Protein AF-A0A7Y0Q148-F1 (afdb_monomer)

Nearest PDB structures (foldseek):
  7d3u-assembly1_G  TM=5.410E-01  e=9.705E-01  Dietzia sp. DQ12-45-1b
  8tnm-assembly1_A  TM=3.441E-01  e=1.137E+00  synthetic construct
  1cnt-assembly1_4  TM=2.506E-01  e=2.935E+00  Homo sapiens

Secondary structure (DSSP, 8-state):
------S--HHHHHHHHHHHHHHHHHHHHHHHHH-TTS-HHHHHHHHHHHHHHHHHHHHHHHT-S---HHHHHHHHHHHHHHHHHHHHHHHHHHHTTPPP--HHHHHHHHHHHHHHHHHH--

Mean predicted aligned error: 6.57 Å

Structure (mmCIF, N/CA/C/O backbone):
data_AF-A0A7Y0Q148-F1
#
_entry.id   AF-A0A7Y0Q148-F1
#
loop_
_atom_site.group_PDB
_atom_site.id
_atom_site.type_symbol
_atom_site.label_atom_id
_atom_site.label_alt_id
_atom_site.label_comp_id
_atom_site.label_asym_id
_atom_site.label_entity_id
_atom_site.label_seq_id
_atom_site.pdbx_PDB_ins_code
_atom_site.Cartn_x
_atom_site.Cartn_y
_atom_site.Cartn_z
_atom_site.occupancy
_atom_site.B_iso_or_equiv
_atom_site.auth_seq_id
_atom_site.auth_comp_id
_atom_site.auth_asym_id
_atom_site.auth_atom_id
_atom_site.pdbx_PDB_model_num
ATOM 1 N N . MET A 1 1 ? -13.480 3.196 40.782 1.00 46.00 1 MET A N 1
ATOM 2 C CA . MET A 1 1 ? -13.298 3.532 39.352 1.00 46.00 1 MET A CA 1
ATOM 3 C C . MET A 1 1 ? -12.993 2.243 38.596 1.00 46.00 1 MET A C 1
ATOM 5 O O . MET A 1 1 ? -11.938 1.668 38.814 1.00 46.00 1 MET A O 1
ATOM 9 N N . ARG A 1 2 ? -13.940 1.707 37.811 1.00 42.09 2 ARG A N 1
ATOM 10 C CA . ARG A 1 2 ? -13.716 0.475 37.030 1.00 42.09 2 ARG A CA 1
ATOM 11 C C . ARG A 1 2 ? -12.867 0.826 35.810 1.00 42.09 2 ARG A C 1
ATOM 13 O O . ARG A 1 2 ? -13.319 1.599 34.968 1.00 42.09 2 ARG A O 1
ATOM 20 N N . ALA A 1 3 ? -11.657 0.276 35.737 1.00 46.62 3 ALA A N 1
ATOM 21 C CA . ALA A 1 3 ? -10.829 0.320 34.542 1.00 46.62 3 ALA A CA 1
ATOM 22 C C . ALA A 1 3 ? -11.634 -0.290 33.385 1.00 46.62 3 ALA A C 1
ATOM 24 O O . ALA A 1 3 ? -11.909 -1.490 33.373 1.00 46.62 3 ALA A O 1
ATOM 25 N N . ARG A 1 4 ? -12.101 0.549 32.452 1.00 50.84 4 ARG A N 1
ATOM 26 C CA . ARG A 1 4 ? -12.708 0.064 31.211 1.00 50.84 4 ARG A CA 1
ATOM 27 C C . ARG A 1 4 ? -11.613 -0.698 30.480 1.00 50.84 4 ARG A C 1
ATOM 29 O O . ARG A 1 4 ? -10.588 -0.106 30.156 1.00 50.84 4 ARG A O 1
ATOM 36 N N . SER A 1 5 ? -11.820 -1.991 30.252 1.00 49.62 5 SER A N 1
ATOM 37 C CA . SER A 1 5 ? -10.935 -2.799 29.420 1.00 49.62 5 SER A CA 1
ATOM 38 C C . SER A 1 5 ? -10.745 -2.074 28.088 1.00 49.62 5 SER A C 1
ATOM 40 O O . SER A 1 5 ? -11.696 -1.896 27.328 1.00 49.62 5 SER A O 1
ATOM 42 N N . THR A 1 6 ? -9.522 -1.639 27.814 1.00 61.84 6 THR A N 1
ATOM 43 C CA . THR A 1 6 ? -9.106 -0.899 26.613 1.00 61.84 6 THR A CA 1
ATOM 44 C C . THR A 1 6 ? -9.118 -1.762 25.346 1.00 61.84 6 THR A C 1
ATOM 46 O O . THR A 1 6 ? -8.647 -1.342 24.293 1.00 61.84 6 THR A O 1
ATOM 49 N N . HIS A 1 7 ? -9.686 -2.965 25.413 1.00 60.91 7 HIS A N 1
ATOM 50 C CA . HIS A 1 7 ? -9.757 -3.900 24.304 1.00 60.91 7 HIS A CA 1
ATOM 51 C C . HIS A 1 7 ? -11.049 -3.717 23.511 1.00 60.91 7 HIS A C 1
ATOM 53 O O . HIS A 1 7 ? -12.145 -3.643 24.068 1.00 60.91 7 HIS A O 1
ATOM 59 N N . ALA A 1 8 ? -10.910 -3.643 22.187 1.00 66.25 8 ALA A N 1
ATOM 60 C CA . ALA A 1 8 ? -12.043 -3.666 21.278 1.00 66.25 8 ALA A CA 1
ATOM 61 C C . ALA A 1 8 ? -12.893 -4.941 21.501 1.00 66.25 8 ALA A C 1
ATOM 63 O O . ALA A 1 8 ? -12.319 -6.010 21.745 1.00 66.25 8 ALA A O 1
ATOM 64 N N . PRO A 1 9 ? -14.233 -4.856 21.382 1.00 81.38 9 PRO A N 1
ATOM 65 C CA . PRO A 1 9 ? -15.118 -6.016 21.314 1.00 81.38 9 PRO A CA 1
ATOM 6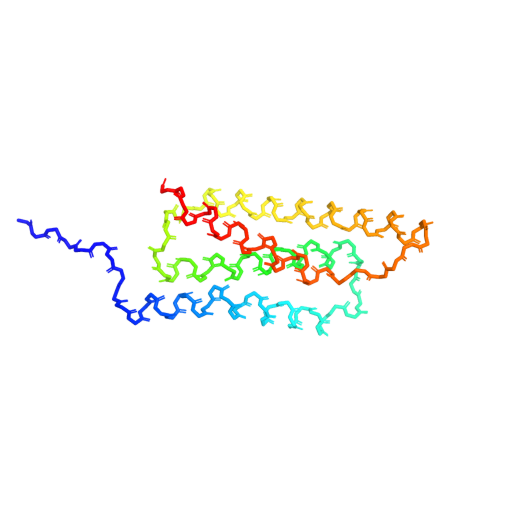6 C C . PRO A 1 9 ? -14.581 -7.086 20.355 1.00 81.38 9 PRO A C 1
ATOM 68 O O . PRO A 1 9 ? -14.016 -6.758 19.310 1.00 81.38 9 PRO A O 1
ATOM 71 N N . GLY A 1 10 ? -14.778 -8.368 20.678 1.00 84.19 10 GLY A N 1
ATOM 72 C CA . GLY A 1 10 ? -14.214 -9.486 19.904 1.00 84.19 10 GLY A CA 1
ATOM 73 C C . GLY A 1 10 ? -14.525 -9.430 18.401 1.00 84.19 10 GLY A C 1
ATOM 74 O O . GLY A 1 10 ? -13.640 -9.673 17.584 1.00 84.19 10 GLY A O 1
ATOM 75 N N . TRP A 1 11 ? -15.736 -9.006 18.030 1.00 85.69 11 TRP A N 1
ATOM 76 C CA . TRP A 1 11 ? -16.144 -8.845 16.630 1.00 85.69 11 TRP A CA 1
ATOM 77 C C . TRP A 1 11 ? -15.391 -7.716 15.904 1.00 85.69 11 TRP A C 1
ATOM 79 O O . TRP A 1 11 ? -15.041 -7.875 14.738 1.00 85.69 11 TRP A O 1
ATOM 89 N N . ILE A 1 12 ? -15.053 -6.617 16.593 1.00 85.25 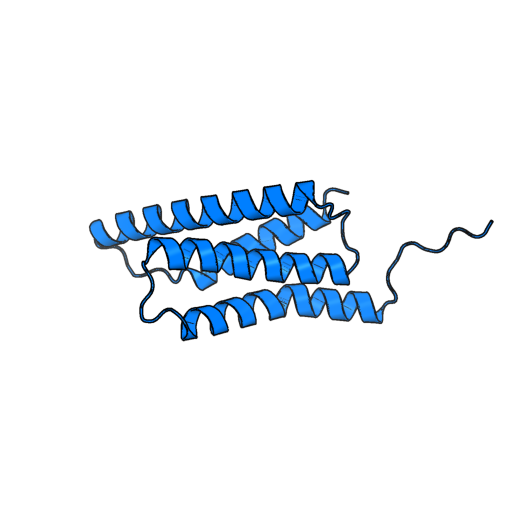12 ILE A N 1
ATOM 90 C CA . ILE A 1 12 ? -14.247 -5.517 16.030 1.00 85.25 12 ILE A CA 1
ATOM 91 C C . ILE A 1 12 ? -12.821 -5.995 15.750 1.00 85.25 12 ILE A C 1
ATOM 93 O O . ILE A 1 12 ? -12.227 -5.626 14.740 1.00 85.25 12 ILE A O 1
ATOM 97 N N . ARG A 1 13 ? -12.271 -6.862 16.610 1.00 83.88 13 ARG A N 1
ATOM 98 C CA . ARG A 1 13 ? -10.942 -7.449 16.382 1.00 83.88 13 ARG A CA 1
ATOM 99 C C . ARG A 1 13 ? -10.932 -8.348 15.149 1.00 83.88 13 ARG A C 1
ATOM 101 O O . ARG A 1 13 ? -9.972 -8.290 14.389 1.00 83.88 13 ARG A O 1
ATOM 108 N N . ILE A 1 14 ? -11.982 -9.147 14.950 1.00 87.75 14 ILE A N 1
ATOM 109 C CA . ILE A 1 14 ? -12.136 -9.987 13.753 1.00 87.75 14 ILE A CA 1
ATOM 110 C C . ILE A 1 14 ? -12.244 -9.105 12.509 1.00 87.75 14 ILE A C 1
ATOM 112 O O . ILE A 1 14 ? -11.485 -9.306 11.566 1.00 87.75 14 ILE A O 1
ATOM 116 N N . LEU A 1 15 ? -13.115 -8.092 12.537 1.00 88.75 15 LEU A N 1
ATOM 117 C CA . LEU A 1 15 ? -13.279 -7.149 11.432 1.00 88.75 15 LEU A CA 1
ATOM 118 C C . LEU A 1 15 ? -11.953 -6.465 11.077 1.00 88.75 15 LEU A C 1
ATOM 120 O O . LEU A 1 15 ? -11.555 -6.465 9.918 1.00 88.75 15 LEU A O 1
ATOM 124 N N . GLY A 1 16 ? -11.232 -5.954 12.077 1.00 85.44 16 GLY A N 1
ATOM 125 C CA . GLY A 1 16 ? -9.922 -5.341 11.881 1.00 85.44 16 GLY A CA 1
ATOM 126 C C . GLY A 1 16 ? -8.903 -6.309 11.277 1.00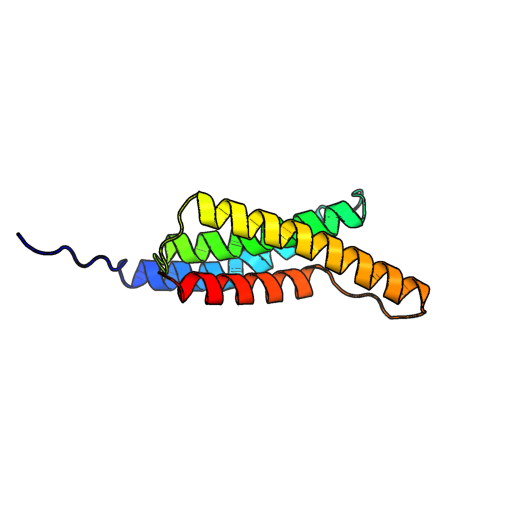 85.44 16 GLY A C 1
ATOM 127 O O . GLY A 1 16 ? -8.209 -5.9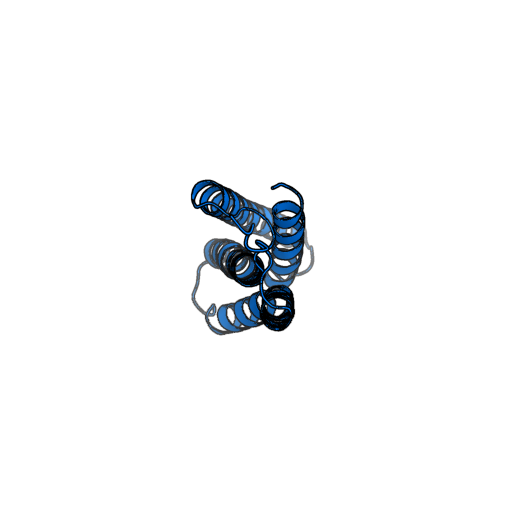43 10.338 1.00 85.44 16 GLY A O 1
ATOM 128 N N . SER A 1 17 ? -8.850 -7.565 11.733 1.00 86.19 17 SER A N 1
ATOM 129 C CA . SER A 1 17 ? -7.983 -8.593 11.133 1.00 86.19 17 SER A CA 1
ATOM 130 C C . SER A 1 17 ? -8.333 -8.886 9.674 1.00 86.19 17 SER A C 1
ATOM 132 O O . SER A 1 17 ? -7.433 -8.969 8.842 1.00 86.19 17 SER A O 1
ATOM 134 N N . VAL A 1 18 ? -9.624 -9.002 9.348 1.00 90.19 18 VAL A N 1
ATOM 135 C CA . VAL A 1 18 ? -10.078 -9.189 7.962 1.00 90.19 18 VAL A CA 1
ATOM 136 C C . VAL A 1 18 ? -9.682 -7.986 7.110 1.00 90.19 18 VAL A C 1
ATOM 138 O O . VAL A 1 18 ? -9.169 -8.169 6.012 1.00 90.19 18 VAL A O 1
ATOM 141 N N . MET A 1 19 ? -9.844 -6.765 7.625 1.00 89.25 19 MET A N 1
ATOM 142 C CA . MET A 1 19 ? -9.440 -5.546 6.925 1.00 89.25 19 MET A CA 1
ATOM 143 C C . MET A 1 19 ? -7.926 -5.478 6.702 1.00 89.25 19 MET A C 1
ATOM 145 O O . MET A 1 19 ? -7.512 -5.165 5.596 1.00 89.25 19 MET A O 1
ATOM 149 N N . ILE A 1 20 ? -7.089 -5.830 7.686 1.00 87.31 20 ILE A N 1
ATOM 150 C CA . ILE A 1 20 ? -5.622 -5.844 7.511 1.00 87.31 20 ILE A CA 1
ATOM 151 C C . ILE A 1 20 ? -5.219 -6.715 6.316 1.00 87.31 20 ILE A C 1
ATOM 153 O O . ILE A 1 20 ? -4.281 -6.361 5.615 1.00 87.31 20 ILE A O 1
ATOM 157 N N . VAL A 1 21 ? -5.920 -7.826 6.075 1.00 87.69 21 VAL A N 1
ATOM 158 C CA . VAL A 1 21 ? -5.598 -8.765 4.990 1.00 87.69 21 VAL A CA 1
ATOM 159 C C . VAL A 1 21 ? -6.259 -8.372 3.668 1.00 87.69 21 VAL A C 1
ATOM 161 O O . VAL A 1 21 ? -5.617 -8.331 2.623 1.00 87.69 21 VAL A O 1
ATOM 164 N N . MET A 1 22 ? -7.555 -8.077 3.694 1.00 91.69 22 MET A N 1
ATOM 165 C CA . MET A 1 22 ? -8.344 -7.889 2.476 1.00 91.69 22 MET A CA 1
ATOM 166 C C . MET A 1 22 ? -8.197 -6.489 1.891 1.00 91.69 22 MET A C 1
ATOM 168 O O . MET A 1 22 ? -8.137 -6.343 0.672 1.00 91.69 22 MET A O 1
ATOM 172 N N . LEU A 1 23 ? -8.127 -5.454 2.733 1.00 91.00 23 LEU A N 1
ATOM 173 C CA . LEU A 1 23 ? -8.112 -4.067 2.266 1.00 91.00 23 LEU A CA 1
ATOM 174 C C . LEU A 1 23 ? -6.878 -3.765 1.396 1.00 91.00 23 LEU A C 1
ATOM 176 O O . LEU A 1 23 ? -7.070 -3.192 0.328 1.00 91.00 23 LEU A O 1
ATOM 180 N N . PRO A 1 24 ? -5.648 -4.184 1.760 1.00 89.62 24 PRO A N 1
ATOM 181 C CA . PRO A 1 24 ? -4.467 -3.990 0.915 1.00 89.62 24 PRO A CA 1
ATOM 182 C C . PRO A 1 24 ? -4.588 -4.666 -0.453 1.00 89.62 24 PRO A C 1
ATOM 184 O O . PRO A 1 24 ? -4.212 -4.076 -1.463 1.00 89.62 24 PRO A O 1
ATOM 187 N N . VAL A 1 25 ? -5.155 -5.877 -0.499 1.00 90.25 25 VAL A N 1
ATOM 188 C CA . VAL A 1 25 ? -5.354 -6.632 -1.746 1.00 90.25 25 VAL A CA 1
ATOM 189 C C . VAL A 1 25 ? -6.367 -5.925 -2.641 1.00 90.25 25 VAL A C 1
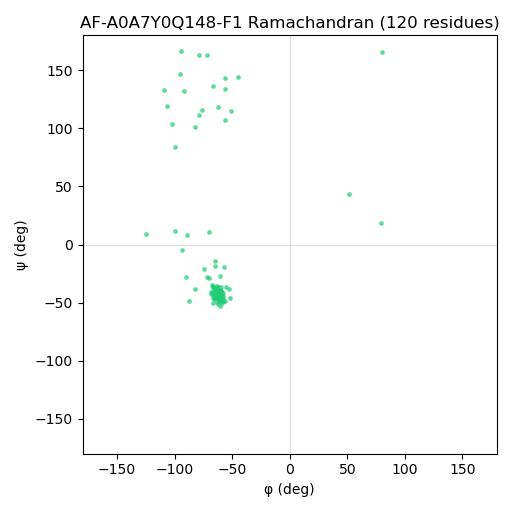ATOM 191 O O . VAL A 1 25 ? -6.074 -5.647 -3.800 1.00 90.25 25 VAL A O 1
ATOM 194 N N . VAL A 1 26 ? -7.530 -5.563 -2.093 1.00 91.19 26 VAL A N 1
ATOM 195 C CA . VAL A 1 26 ? -8.570 -4.831 -2.831 1.00 91.19 26 VAL A CA 1
ATOM 196 C C . VAL A 1 26 ? -8.036 -3.489 -3.326 1.00 91.19 26 VAL A C 1
ATOM 198 O O . VAL A 1 26 ? -8.244 -3.129 -4.483 1.00 91.19 26 VAL A O 1
ATOM 201 N N . ALA A 1 27 ? -7.305 -2.764 -2.481 1.00 90.81 27 ALA A N 1
ATOM 202 C CA . ALA A 1 27 ? -6.732 -1.473 -2.828 1.00 90.81 27 ALA A CA 1
ATOM 203 C C . ALA A 1 27 ? -5.693 -1.594 -3.957 1.00 90.81 27 ALA A C 1
ATOM 205 O O . ALA A 1 27 ? -5.716 -0.799 -4.898 1.00 90.81 27 ALA A O 1
ATOM 206 N N . ALA A 1 28 ? -4.846 -2.628 -3.919 1.00 88.75 28 ALA A N 1
ATOM 207 C CA . ALA A 1 28 ? -3.919 -2.938 -5.002 1.00 88.75 28 ALA A CA 1
ATOM 208 C C . ALA A 1 28 ? -4.655 -3.257 -6.313 1.00 88.75 28 ALA A C 1
ATOM 210 O O . ALA A 1 28 ? -4.288 -2.717 -7.354 1.00 88.75 28 ALA A O 1
ATOM 211 N N . SER A 1 29 ? -5.705 -4.086 -6.274 1.00 87.25 29 SER A N 1
ATOM 212 C CA . SER A 1 29 ? -6.486 -4.455 -7.463 1.00 87.25 29 SER A CA 1
ATOM 213 C C . SER A 1 29 ? -7.197 -3.258 -8.096 1.00 87.25 29 SER A C 1
ATOM 215 O O . SER A 1 29 ? -7.161 -3.095 -9.315 1.00 87.25 29 SER A O 1
ATOM 217 N N . LEU A 1 30 ? -7.808 -2.394 -7.280 1.00 87.81 30 LEU A N 1
ATOM 218 C CA . LEU A 1 30 ? -8.486 -1.189 -7.765 1.00 87.81 30 LEU A CA 1
ATOM 219 C C . LEU A 1 30 ? -7.499 -0.212 -8.403 1.00 87.81 30 LEU A C 1
ATOM 221 O O . LEU A 1 30 ? -7.753 0.294 -9.494 1.00 87.81 30 LEU A O 1
ATOM 225 N N . LEU A 1 31 ? -6.348 0.004 -7.762 1.00 86.94 31 LEU A N 1
ATOM 226 C CA . LEU A 1 31 ? -5.319 0.885 -8.302 1.00 86.94 31 LEU A CA 1
ATOM 227 C C . LEU A 1 31 ? -4.699 0.315 -9.587 1.00 86.94 31 LEU A C 1
ATOM 229 O O . LEU A 1 31 ? -4.390 1.053 -10.523 1.00 86.94 31 LEU A O 1
ATOM 233 N N . HIS A 1 32 ? -4.552 -1.009 -9.661 1.00 82.19 32 HIS A N 1
ATOM 234 C CA . HIS A 1 32 ? -4.097 -1.695 -10.864 1.00 82.19 32 HIS A CA 1
ATOM 235 C C . HIS A 1 32 ? -5.061 -1.494 -12.039 1.00 82.19 32 HIS A C 1
ATOM 237 O O . HIS A 1 32 ? -4.612 -1.332 -13.171 1.00 82.19 32 HIS A O 1
ATOM 243 N N . ALA A 1 33 ? -6.369 -1.459 -11.786 1.00 80.62 33 ALA A N 1
ATOM 244 C CA . ALA A 1 33 ? -7.369 -1.209 -12.819 1.00 80.62 33 ALA A CA 1
ATOM 245 C C . ALA A 1 33 ? -7.374 0.254 -13.312 1.00 80.62 33 ALA A C 1
ATOM 247 O O . ALA A 1 33 ? -7.711 0.508 -14.465 1.00 80.62 33 ALA A O 1
ATOM 248 N N . SER A 1 34 ? -6.974 1.220 -12.476 1.00 78.81 34 SER A N 1
ATOM 249 C CA . SER A 1 34 ? -7.054 2.656 -12.790 1.00 78.81 34 SER A CA 1
ATOM 250 C C . SER A 1 34 ? -5.782 3.271 -13.395 1.00 78.81 34 SER A C 1
ATOM 252 O O . SER A 1 34 ? -5.782 4.449 -13.742 1.00 78.81 34 SER A O 1
ATOM 254 N N . ARG A 1 35 ? -4.681 2.517 -13.513 1.00 74.94 35 ARG A N 1
ATOM 255 C CA . ARG A 1 35 ? -3.331 3.061 -13.792 1.00 74.94 35 ARG A CA 1
ATOM 256 C C . ARG A 1 35 ? -2.935 3.201 -15.266 1.00 74.94 35 ARG A C 1
ATOM 258 O O . ARG A 1 35 ? -1.774 3.488 -15.542 1.00 74.94 35 ARG A O 1
ATOM 265 N N . ALA A 1 36 ? -3.855 2.988 -16.208 1.00 69.44 36 ALA A N 1
ATOM 266 C CA . ALA A 1 36 ? -3.546 2.851 -17.639 1.00 69.44 36 ALA A CA 1
ATOM 267 C C . ALA A 1 36 ? -2.804 4.051 -18.274 1.00 69.44 36 ALA A C 1
ATOM 269 O O . ALA A 1 36 ? -2.192 3.893 -19.325 1.00 69.44 36 ALA A O 1
ATOM 270 N N . SER A 1 37 ? -2.831 5.234 -17.653 1.00 78.62 37 SER A N 1
ATOM 271 C CA . SER A 1 37 ? -2.243 6.471 -18.189 1.00 78.62 37 SER A CA 1
ATOM 272 C C . SER A 1 37 ? -1.239 7.159 -17.257 1.00 78.62 37 SER A C 1
ATOM 274 O O . SER A 1 37 ? -0.852 8.299 -17.507 1.00 78.62 37 SER A O 1
ATOM 276 N N . TRP A 1 38 ? -0.836 6.521 -16.156 1.00 85.81 38 TRP A N 1
ATOM 277 C CA . TRP A 1 38 ? -0.031 7.188 -15.128 1.00 85.81 38 TRP A CA 1
ATOM 278 C C . TRP A 1 38 ? 1.475 6.951 -15.315 1.00 85.81 38 TRP A C 1
ATOM 280 O O . TRP A 1 38 ? 1.872 5.862 -15.733 1.00 85.81 38 TRP A O 1
ATOM 290 N N . PRO A 1 39 ? 2.337 7.927 -14.959 1.00 87.88 39 PRO A N 1
ATOM 291 C CA . PRO A 1 39 ? 3.783 7.726 -14.944 1.00 87.88 39 PRO A CA 1
ATOM 292 C C . PRO A 1 39 ? 4.180 6.539 -14.059 1.00 87.88 39 PRO A C 1
ATOM 294 O O . PRO A 1 39 ? 3.730 6.434 -12.916 1.00 87.88 39 PRO A O 1
ATOM 297 N N . THR A 1 40 ? 5.069 5.672 -14.547 1.00 86.88 40 THR A N 1
ATOM 298 C CA . THR A 1 40 ? 5.530 4.473 -13.825 1.00 86.88 40 THR A CA 1
ATOM 299 C C . THR A 1 40 ? 6.036 4.736 -12.397 1.00 86.88 40 THR A C 1
ATOM 301 O O . THR A 1 40 ? 5.575 4.024 -11.501 1.00 86.88 40 THR A O 1
ATOM 304 N N . PRO A 1 41 ? 6.877 5.752 -12.098 1.00 87.56 41 PRO A N 1
ATOM 305 C CA . PRO A 1 41 ? 7.294 6.010 -10.717 1.00 87.56 41 PRO A CA 1
ATOM 306 C C . PRO A 1 41 ? 6.115 6.406 -9.820 1.00 87.56 41 PRO A C 1
ATOM 308 O O . PRO A 1 41 ? 6.040 5.983 -8.666 1.00 87.56 41 PRO A O 1
ATOM 311 N N . LEU A 1 42 ? 5.151 7.164 -10.356 1.00 89.56 42 LEU A N 1
ATOM 312 C CA . LEU A 1 42 ? 3.957 7.573 -9.619 1.00 89.56 42 LEU A CA 1
ATOM 313 C C . LEU A 1 42 ? 3.087 6.361 -9.269 1.00 89.56 42 LEU A C 1
ATOM 315 O O . LEU A 1 42 ? 2.604 6.260 -8.144 1.00 89.56 42 LEU A O 1
ATOM 319 N N . VAL A 1 43 ? 2.931 5.417 -10.202 1.00 89.31 43 VAL A N 1
ATOM 320 C CA . VAL A 1 43 ? 2.199 4.166 -9.962 1.00 89.31 43 VAL A CA 1
ATOM 321 C C . VAL A 1 43 ? 2.816 3.392 -8.801 1.00 89.31 43 VAL A C 1
ATOM 323 O O . VAL A 1 43 ? 2.080 2.952 -7.921 1.00 89.31 43 VAL A O 1
ATOM 326 N N . PHE A 1 44 ? 4.142 3.251 -8.752 1.00 90.06 44 PHE A N 1
ATOM 327 C CA . PHE A 1 44 ? 4.816 2.556 -7.651 1.00 90.06 44 PHE A CA 1
ATOM 328 C C . PHE A 1 44 ? 4.585 3.259 -6.311 1.00 90.06 44 PHE A C 1
ATOM 330 O O . PHE A 1 44 ? 4.130 2.626 -5.361 1.00 90.06 44 PHE A O 1
ATOM 337 N N . VAL A 1 45 ? 4.824 4.570 -6.242 1.00 92.31 45 VAL A N 1
ATOM 338 C CA . VAL A 1 45 ? 4.634 5.350 -5.008 1.00 92.31 45 VAL A CA 1
ATOM 339 C C . VAL A 1 45 ? 3.197 5.253 -4.505 1.00 92.31 45 VAL A C 1
ATOM 341 O O . VAL A 1 45 ? 2.970 4.947 -3.334 1.00 92.31 45 VAL A O 1
ATOM 344 N N . LEU A 1 46 ? 2.217 5.453 -5.387 1.00 92.69 46 LEU A N 1
ATOM 345 C CA . LEU A 1 46 ? 0.806 5.381 -5.018 1.00 92.69 46 LEU A CA 1
ATOM 346 C C . LEU A 1 46 ? 0.391 3.966 -4.621 1.00 92.69 46 LEU A C 1
ATOM 348 O O . LEU A 1 46 ? -0.372 3.819 -3.671 1.00 92.69 46 LEU A O 1
ATOM 352 N N . THR A 1 47 ? 0.922 2.931 -5.278 1.00 92.06 47 THR A N 1
ATOM 353 C CA . THR A 1 47 ? 0.642 1.536 -4.905 1.00 92.06 47 THR A CA 1
ATOM 354 C C . THR A 1 47 ? 1.113 1.260 -3.486 1.00 92.06 47 THR A C 1
ATOM 356 O O . THR A 1 47 ? 0.336 0.767 -2.675 1.00 92.06 47 THR A O 1
ATOM 359 N N . PHE A 1 48 ? 2.343 1.641 -3.144 1.00 93.00 48 PHE A N 1
ATOM 360 C CA . PHE A 1 48 ? 2.869 1.443 -1.795 1.00 93.00 48 PHE A CA 1
ATOM 361 C C . PHE A 1 48 ? 2.082 2.235 -0.749 1.00 93.00 48 PHE A C 1
ATOM 363 O O . PHE A 1 48 ? 1.699 1.678 0.278 1.00 93.00 48 PHE A O 1
ATOM 370 N N . LEU A 1 49 ? 1.786 3.508 -1.023 1.00 93.31 49 LEU A N 1
ATOM 371 C CA . LEU A 1 49 ? 1.017 4.353 -0.111 1.00 93.31 49 LEU A CA 1
ATOM 372 C C . LEU A 1 49 ? -0.384 3.797 0.143 1.00 93.31 49 LEU A C 1
ATOM 374 O O . LEU A 1 49 ? -0.772 3.603 1.290 1.00 93.31 49 LEU A O 1
ATOM 378 N N . VAL A 1 50 ? -1.142 3.521 -0.915 1.00 93.56 50 VAL A N 1
ATOM 379 C CA . VAL A 1 50 ? -2.541 3.093 -0.813 1.00 93.56 50 VAL A CA 1
ATOM 380 C C . VAL A 1 50 ? -2.650 1.729 -0.130 1.00 93.56 50 VAL A C 1
ATOM 382 O O . VAL A 1 50 ? -3.458 1.561 0.783 1.00 93.56 50 VAL A O 1
ATOM 385 N N . VAL A 1 51 ? -1.806 0.771 -0.517 1.00 93.44 51 VAL A N 1
ATOM 386 C CA . VAL A 1 51 ? -1.794 -0.583 0.059 1.00 93.44 51 VAL A CA 1
ATOM 387 C C . VAL A 1 51 ? -1.343 -0.554 1.523 1.00 93.44 51 VAL A C 1
ATOM 389 O O . VAL A 1 51 ? -1.960 -1.194 2.375 1.00 93.44 51 VAL A O 1
ATOM 392 N N . GLY A 1 52 ? -0.312 0.230 1.845 1.00 90.81 52 GLY A N 1
ATOM 393 C CA . GLY A 1 52 ? 0.176 0.373 3.213 1.00 90.81 52 GLY A CA 1
ATOM 394 C C . GLY A 1 52 ? -0.822 1.074 4.136 1.00 90.81 52 GLY A C 1
ATOM 395 O O . GLY A 1 52 ? -1.113 0.568 5.219 1.00 90.81 52 GLY A O 1
ATOM 396 N N . LEU A 1 53 ? -1.424 2.182 3.694 1.00 91.12 53 LEU A N 1
ATOM 397 C CA . LEU A 1 53 ? -2.467 2.882 4.453 1.00 91.12 53 LEU A CA 1
ATOM 398 C C . LEU A 1 53 ? -3.710 2.007 4.654 1.00 91.12 53 LEU A C 1
ATOM 400 O O . LEU A 1 53 ? -4.311 2.033 5.728 1.00 91.12 53 LEU A O 1
ATOM 404 N N . ALA A 1 54 ? -4.066 1.180 3.668 1.00 92.50 54 ALA A N 1
ATOM 405 C CA . ALA A 1 54 ? -5.153 0.218 3.804 1.00 92.50 54 ALA A CA 1
ATOM 406 C C . ALA A 1 54 ? -4.891 -0.795 4.936 1.00 92.50 54 ALA A C 1
ATOM 408 O O . ALA A 1 54 ? -5.792 -1.086 5.728 1.00 92.50 54 ALA A O 1
ATOM 409 N N . ALA A 1 55 ? -3.650 -1.272 5.078 1.00 89.94 55 ALA A N 1
ATOM 410 C CA . ALA A 1 55 ? -3.262 -2.142 6.188 1.00 89.94 55 ALA A CA 1
ATOM 411 C C . ALA A 1 55 ? -3.325 -1.403 7.539 1.00 89.94 55 ALA A C 1
ATOM 413 O O . ALA A 1 55 ? -3.816 -1.956 8.528 1.00 89.94 55 ALA A O 1
ATOM 414 N N . GLN A 1 56 ? -2.898 -0.134 7.579 1.00 88.69 56 GLN A N 1
ATOM 415 C CA . GLN A 1 56 ? -2.967 0.691 8.790 1.00 88.69 56 GLN A CA 1
ATOM 416 C C . GLN A 1 56 ? -4.399 0.936 9.259 1.00 88.69 56 GLN A C 1
ATOM 418 O O . GLN A 1 56 ? -4.673 0.859 10.455 1.00 88.69 56 GLN A O 1
ATOM 423 N N . LEU A 1 57 ? -5.335 1.165 8.336 1.00 89.00 57 LEU A N 1
ATOM 424 C CA . LEU A 1 57 ? -6.754 1.286 8.671 1.00 89.00 57 LEU A CA 1
ATOM 425 C C . LEU A 1 57 ? -7.269 0.029 9.379 1.00 89.00 57 LEU A C 1
ATOM 427 O O . LEU A 1 57 ? -7.968 0.131 10.387 1.00 89.00 57 LEU A O 1
ATOM 431 N N . GLY A 1 58 ? -6.870 -1.155 8.912 1.00 86.75 58 GLY A N 1
ATOM 432 C CA . GLY A 1 58 ? -7.202 -2.410 9.578 1.00 86.75 58 GLY A CA 1
ATOM 433 C C . GLY A 1 58 ? -6.650 -2.500 11.010 1.00 86.75 58 GLY A C 1
ATOM 434 O O . GLY A 1 58 ? -7.357 -2.956 11.912 1.00 86.75 58 GLY A O 1
ATOM 435 N N . LEU A 1 59 ? -5.428 -2.009 11.257 1.00 86.44 59 LEU A N 1
ATOM 436 C CA . LEU A 1 59 ? -4.844 -1.935 12.606 1.00 86.44 59 LEU A CA 1
ATOM 437 C C . LEU A 1 59 ? -5.598 -0.972 13.526 1.00 86.44 59 LEU A C 1
ATOM 439 O O . LEU A 1 59 ? -5.887 -1.324 14.674 1.00 86.44 59 LEU A O 1
ATOM 443 N N . ILE A 1 60 ? -5.952 0.211 13.012 1.00 87.06 60 ILE A N 1
ATOM 444 C CA . ILE A 1 60 ? -6.732 1.222 13.736 1.00 87.06 60 ILE A CA 1
ATOM 445 C C . ILE A 1 60 ? -8.079 0.626 14.157 1.00 87.06 60 ILE A C 1
ATOM 447 O O . ILE A 1 60 ? -8.449 0.697 15.331 1.00 87.06 60 ILE A O 1
ATOM 451 N N . VAL A 1 61 ? -8.781 -0.036 13.231 1.00 86.38 61 VAL A N 1
ATOM 452 C CA . VAL A 1 61 ? -10.055 -0.715 13.516 1.00 86.38 61 VAL A CA 1
ATOM 453 C C . VAL A 1 61 ? -9.862 -1.825 14.546 1.00 86.38 61 VAL A C 1
ATOM 455 O O . VAL A 1 61 ? -10.623 -1.910 15.509 1.00 86.38 61 VAL A O 1
ATOM 458 N N . ARG A 1 62 ? -8.804 -2.634 14.413 1.00 84.69 62 ARG A N 1
ATOM 459 C CA . ARG A 1 62 ? -8.470 -3.700 15.370 1.00 84.69 62 ARG A CA 1
ATOM 460 C C . ARG A 1 62 ? -8.102 -3.163 16.765 1.00 84.69 62 ARG A C 1
ATOM 462 O O . ARG A 1 62 ? -8.075 -3.953 17.712 1.00 84.69 62 ARG A O 1
ATOM 469 N N . ARG A 1 63 ? -7.834 -1.854 16.905 1.00 83.44 63 ARG A N 1
ATOM 470 C CA . ARG A 1 63 ? -7.210 -1.212 18.078 1.00 83.44 63 ARG A CA 1
ATOM 471 C C . ARG A 1 63 ? -5.915 -1.913 18.487 1.00 83.44 63 ARG A C 1
ATOM 473 O O . ARG A 1 63 ? -5.702 -2.212 19.662 1.00 83.44 63 ARG A O 1
ATOM 480 N N . TRP A 1 64 ? -5.096 -2.256 17.495 1.00 78.75 64 TRP A N 1
ATOM 481 C CA . TRP A 1 64 ? -3.825 -2.935 17.710 1.00 78.75 64 TRP A CA 1
ATOM 482 C C .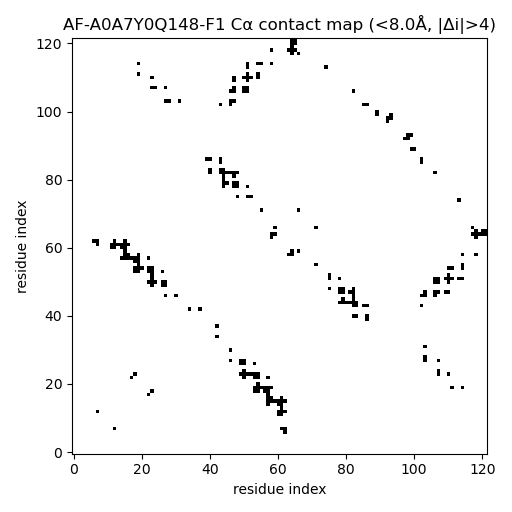 TRP A 1 64 ? -2.664 -1.962 17.494 1.00 78.75 64 TRP A C 1
ATOM 484 O O . TRP A 1 64 ? -2.514 -1.419 16.403 1.00 78.75 64 TRP A O 1
ATOM 494 N N . GLY A 1 65 ? -1.863 -1.750 18.542 1.00 72.06 65 GLY A N 1
ATOM 495 C CA . GLY A 1 65 ? -0.828 -0.713 18.577 1.00 72.06 65 GLY A CA 1
ATOM 496 C C . GLY A 1 65 ? -1.395 0.680 18.881 1.00 72.06 65 GLY A C 1
ATOM 497 O O . GLY A 1 65 ? -2.608 0.901 18.839 1.00 72.06 65 GLY A O 1
ATOM 498 N N . ASN A 1 66 ? -0.516 1.625 19.214 1.00 75.44 66 ASN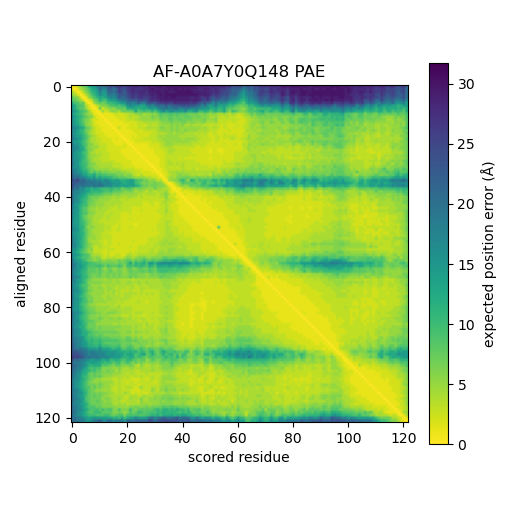 A N 1
ATOM 499 C CA . ASN A 1 66 ? -0.871 3.025 19.439 1.00 75.44 66 ASN A CA 1
ATOM 500 C C . ASN A 1 66 ? -0.529 3.845 18.186 1.00 75.44 66 ASN A C 1
ATOM 502 O O . ASN A 1 66 ? 0.562 4.404 18.054 1.00 75.44 66 ASN A O 1
ATOM 506 N N . ILE A 1 67 ? -1.442 3.859 17.215 1.00 79.25 67 ILE A N 1
ATOM 507 C CA . ILE A 1 67 ? -1.241 4.594 15.962 1.00 79.25 67 ILE A CA 1
ATOM 508 C C . ILE A 1 67 ? -1.615 6.056 16.195 1.00 79.25 67 ILE A C 1
ATOM 510 O O . ILE A 1 67 ? -2.790 6.418 16.221 1.00 79.25 67 ILE A O 1
ATOM 514 N N . ASN A 1 68 ? -0.598 6.895 16.378 1.00 84.25 68 ASN A N 1
ATOM 515 C CA . ASN A 1 68 ? -0.749 8.345 16.406 1.00 84.25 68 ASN A CA 1
ATOM 516 C C . ASN A 1 68 ? -0.480 8.953 15.017 1.00 84.25 68 ASN A C 1
ATOM 518 O O . ASN A 1 68 ? 0.057 8.299 14.119 1.00 84.25 68 ASN A O 1
ATOM 522 N N . ILE A 1 69 ? -0.846 10.226 14.844 1.00 86.00 69 ILE A N 1
ATOM 523 C CA . ILE A 1 69 ? -0.698 10.929 13.561 1.00 86.00 69 ILE A CA 1
ATOM 524 C C . ILE A 1 69 ? 0.768 10.981 13.097 1.00 86.00 69 ILE A C 1
ATOM 526 O O . ILE A 1 69 ? 1.044 10.827 11.913 1.00 86.00 69 ILE A O 1
ATOM 530 N N . GLY A 1 70 ? 1.716 11.142 14.029 1.00 87.25 70 GLY A N 1
ATOM 531 C CA . GLY A 1 70 ? 3.144 11.226 13.716 1.00 87.25 70 GLY A CA 1
ATOM 532 C C . GLY A 1 70 ? 3.687 9.923 13.135 1.00 87.25 70 GLY A C 1
ATOM 533 O O . GLY A 1 70 ? 4.417 9.943 12.148 1.00 87.25 70 GLY A O 1
ATOM 534 N N . ARG A 1 71 ? 3.271 8.784 13.692 1.00 85.38 71 ARG A N 1
ATOM 535 C CA . ARG A 1 71 ? 3.629 7.459 13.190 1.00 85.38 71 ARG A CA 1
ATOM 536 C C . ARG A 1 71 ? 2.998 7.172 11.835 1.00 85.38 71 ARG A C 1
ATOM 538 O O . ARG A 1 71 ? 3.683 6.667 10.959 1.00 85.38 71 ARG A O 1
ATOM 545 N N . LEU A 1 72 ? 1.737 7.556 11.637 1.00 87.81 72 LEU A N 1
ATOM 546 C CA . LEU A 1 72 ? 1.063 7.400 10.346 1.00 87.81 72 LEU A CA 1
ATOM 547 C C . LEU A 1 72 ? 1.760 8.209 9.239 1.00 87.81 72 LEU A C 1
ATOM 549 O O . LEU A 1 72 ? 1.943 7.711 8.132 1.00 87.81 72 LEU A O 1
AT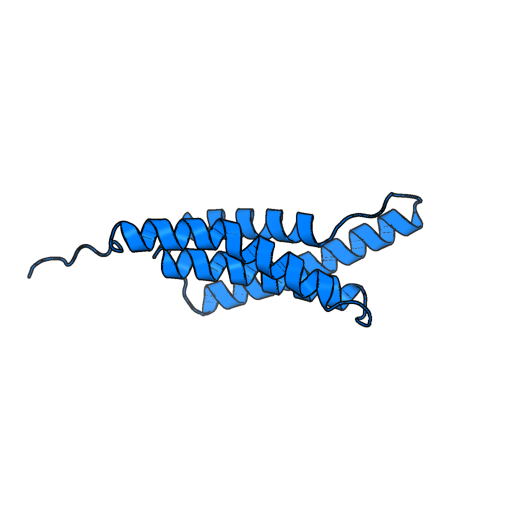OM 553 N N . LEU A 1 73 ? 2.211 9.430 9.549 1.00 91.06 73 LEU A N 1
ATOM 554 C CA . LEU A 1 73 ? 3.010 10.243 8.627 1.00 91.06 73 LEU A CA 1
ATOM 555 C C . LEU A 1 73 ? 4.383 9.622 8.347 1.00 91.06 73 LEU A C 1
ATOM 557 O O . LEU A 1 73 ? 4.807 9.586 7.194 1.00 91.06 73 LEU A O 1
ATOM 561 N N . PHE A 1 74 ? 5.066 9.117 9.377 1.00 90.38 74 PHE A N 1
ATOM 562 C CA . PHE A 1 74 ? 6.347 8.430 9.215 1.00 90.38 74 PHE A CA 1
ATOM 563 C C . PHE A 1 74 ? 6.212 7.180 8.337 1.00 90.38 74 PHE A C 1
ATOM 565 O O . PHE A 1 74 ? 6.969 7.016 7.383 1.00 90.38 74 PHE A O 1
ATOM 572 N N . ASP A 1 75 ? 5.212 6.341 8.604 1.00 89.88 75 ASP A N 1
ATOM 573 C CA . ASP A 1 75 ? 4.955 5.124 7.839 1.00 89.88 75 ASP A CA 1
ATOM 574 C C . ASP A 1 75 ? 4.569 5.460 6.386 1.00 89.88 75 ASP A C 1
ATOM 576 O O . ASP A 1 75 ? 5.038 4.804 5.458 1.00 89.88 75 ASP A O 1
ATOM 580 N N . ALA A 1 76 ? 3.792 6.526 6.157 1.00 91.06 76 ALA A N 1
ATOM 581 C CA . ALA A 1 76 ? 3.483 7.013 4.812 1.00 91.06 76 ALA A CA 1
ATOM 582 C C . ALA A 1 76 ? 4.738 7.490 4.058 1.00 91.06 76 ALA A C 1
ATOM 584 O O . ALA A 1 76 ? 4.929 7.134 2.895 1.00 91.06 76 ALA A O 1
ATOM 585 N N . LEU A 1 77 ? 5.625 8.249 4.710 1.00 93.75 77 LEU A N 1
ATOM 586 C CA . LEU A 1 77 ? 6.901 8.663 4.116 1.00 93.75 77 LEU A CA 1
ATOM 587 C C . LEU A 1 77 ? 7.773 7.452 3.774 1.00 93.75 77 LEU A C 1
ATOM 589 O O . LEU A 1 77 ? 8.314 7.371 2.671 1.00 93.75 77 LEU A O 1
ATOM 593 N N . LEU A 1 78 ? 7.863 6.487 4.688 1.00 92.50 78 LEU A N 1
ATOM 594 C CA . LEU A 1 78 ? 8.619 5.259 4.479 1.00 92.50 78 LEU A CA 1
ATOM 595 C C . LEU A 1 78 ? 8.066 4.453 3.294 1.00 92.50 78 LEU A C 1
ATOM 597 O O . LEU A 1 78 ? 8.840 3.960 2.473 1.00 92.50 78 LEU A O 1
ATOM 601 N N . LEU A 1 79 ? 6.740 4.354 3.165 1.00 92.38 79 LEU A N 1
ATOM 602 C CA . LEU A 1 79 ? 6.068 3.702 2.038 1.00 92.38 79 LEU A CA 1
ATOM 603 C C . LEU A 1 79 ? 6.342 4.418 0.714 1.00 92.38 79 LEU A C 1
ATOM 605 O O . LEU A 1 79 ? 6.659 3.758 -0.274 1.00 92.38 79 LEU A O 1
ATOM 609 N N . ALA A 1 80 ? 6.268 5.751 0.687 1.00 92.94 80 ALA A N 1
ATOM 610 C CA . ALA A 1 80 ? 6.558 6.532 -0.513 1.00 92.94 80 ALA A CA 1
ATOM 611 C C . ALA A 1 80 ? 8.009 6.336 -0.982 1.00 92.94 80 ALA A C 1
ATOM 613 O O . ALA A 1 80 ? 8.250 6.063 -2.160 1.00 92.94 80 ALA A O 1
ATOM 614 N N . VAL A 1 81 ? 8.969 6.404 -0.054 1.00 94.19 81 VAL A N 1
ATOM 615 C CA . VAL A 1 81 ? 10.390 6.150 -0.338 1.00 94.19 81 VAL A CA 1
ATOM 616 C C . VAL A 1 81 ? 10.602 4.709 -0.802 1.00 94.19 81 VAL A C 1
ATOM 618 O O . VAL A 1 81 ? 11.296 4.480 -1.789 1.00 94.19 81 VAL A O 1
ATOM 621 N N . SER A 1 82 ? 9.956 3.737 -0.155 1.00 92.69 82 SER A N 1
ATOM 622 C CA . SER A 1 82 ? 10.028 2.326 -0.556 1.00 92.69 82 SER A CA 1
ATOM 623 C C . SER A 1 82 ? 9.478 2.101 -1.964 1.00 92.69 82 SER A C 1
ATOM 625 O O . SER A 1 82 ? 10.074 1.354 -2.735 1.00 92.69 82 SER A O 1
ATOM 627 N N . GLY A 1 83 ? 8.394 2.790 -2.334 1.00 91.38 83 GLY A N 1
ATOM 628 C CA . GLY A 1 83 ? 7.848 2.765 -3.689 1.00 91.38 83 GLY A CA 1
ATOM 629 C C . GLY A 1 83 ? 8.829 3.311 -4.729 1.00 91.38 83 GLY A C 1
ATOM 630 O O . GLY A 1 83 ? 9.030 2.680 -5.765 1.00 91.38 83 GLY A O 1
ATOM 631 N N . LEU A 1 84 ? 9.501 4.432 -4.438 1.00 93.44 84 LEU A N 1
ATOM 632 C CA . LEU A 1 84 ? 10.544 4.986 -5.314 1.00 93.44 84 LEU A CA 1
ATOM 633 C C . LEU A 1 84 ? 11.739 4.038 -5.468 1.00 93.44 84 LEU A C 1
ATOM 635 O O . LEU A 1 84 ? 12.216 3.832 -6.583 1.00 93.44 84 LEU A O 1
ATOM 639 N N . ILE A 1 85 ? 12.205 3.438 -4.369 1.00 92.56 85 ILE A N 1
ATOM 640 C CA . ILE A 1 85 ? 13.304 2.464 -4.396 1.00 92.56 85 ILE A CA 1
ATOM 641 C C . ILE A 1 85 ? 12.900 1.239 -5.218 1.00 92.56 85 ILE A C 1
ATOM 643 O O . ILE A 1 85 ? 13.661 0.803 -6.078 1.00 92.56 85 ILE A O 1
ATOM 647 N N . ALA A 1 86 ? 11.698 0.703 -4.995 1.00 91.88 86 ALA A N 1
ATOM 648 C CA . ALA A 1 86 ? 11.191 -0.441 -5.742 1.00 91.88 86 ALA A CA 1
ATOM 649 C C . ALA A 1 86 ? 11.105 -0.137 -7.243 1.00 91.88 86 ALA A C 1
ATOM 651 O O . ALA A 1 86 ? 11.520 -0.965 -8.050 1.00 91.88 86 ALA A O 1
ATOM 652 N N . TRP A 1 87 ? 10.640 1.058 -7.619 1.00 92.75 87 TRP A N 1
ATOM 653 C CA . TRP A 1 87 ? 10.649 1.501 -9.012 1.00 92.75 87 TRP A CA 1
ATOM 654 C C . TRP A 1 87 ? 12.067 1.516 -9.591 1.00 92.75 87 TRP A C 1
ATOM 656 O O . TRP A 1 87 ? 12.295 0.899 -10.626 1.00 92.75 87 TRP A O 1
ATOM 666 N N . ALA A 1 88 ? 13.028 2.143 -8.906 1.00 91.75 88 ALA A N 1
ATOM 667 C CA . ALA A 1 88 ? 14.411 2.224 -9.376 1.00 91.75 88 ALA A CA 1
ATOM 668 C C . ALA A 1 88 ? 15.058 0.837 -9.530 1.00 91.75 88 ALA A C 1
ATOM 670 O O . ALA A 1 88 ? 15.754 0.575 -10.507 1.00 91.75 88 ALA A O 1
ATOM 671 N N . VAL A 1 89 ? 14.804 -0.080 -8.591 1.00 90.81 89 VAL A N 1
ATOM 672 C CA . VAL A 1 89 ? 15.308 -1.460 -8.657 1.00 90.81 89 VAL A CA 1
ATOM 673 C C . VAL A 1 89 ? 14.716 -2.206 -9.851 1.00 90.81 89 VAL A C 1
ATOM 675 O O . VAL A 1 89 ? 15.455 -2.877 -10.571 1.00 90.81 89 VAL A O 1
ATOM 678 N N . VAL A 1 90 ? 13.405 -2.085 -10.081 1.00 89.38 90 VAL A N 1
ATOM 679 C CA . VAL A 1 90 ? 12.736 -2.728 -11.221 1.00 89.38 90 VAL A CA 1
ATOM 680 C C . VAL A 1 90 ? 13.222 -2.141 -12.542 1.00 89.38 90 VAL A C 1
ATOM 682 O O . VAL A 1 90 ? 13.511 -2.897 -13.464 1.00 89.38 90 VAL A O 1
ATOM 685 N N . ASP A 1 91 ? 13.374 -0.821 -12.619 1.00 89.44 91 ASP A N 1
ATOM 686 C CA . ASP A 1 91 ? 13.892 -0.138 -13.802 1.00 89.44 91 ASP A CA 1
ATOM 687 C C . ASP A 1 91 ? 15.314 -0.615 -14.144 1.00 89.44 91 ASP A C 1
ATOM 689 O O . ASP A 1 91 ? 15.570 -1.059 -15.264 1.00 89.44 91 ASP A O 1
ATOM 693 N N . ILE A 1 92 ? 16.222 -0.661 -13.161 1.00 91.00 92 ILE A N 1
ATOM 694 C CA . ILE A 1 92 ? 17.582 -1.195 -13.347 1.00 91.00 92 ILE A CA 1
ATOM 695 C C . ILE A 1 92 ? 17.547 -2.670 -13.768 1.00 91.00 92 ILE A C 1
ATOM 697 O O . ILE A 1 92 ? 18.319 -3.080 -14.637 1.00 91.00 92 ILE A O 1
ATOM 701 N N . ALA A 1 93 ? 16.677 -3.479 -13.157 1.00 89.50 93 ALA A N 1
ATOM 702 C CA . ALA A 1 93 ? 16.552 -4.893 -13.491 1.00 89.50 93 ALA A CA 1
ATOM 703 C C . ALA A 1 93 ? 16.098 -5.088 -14.945 1.00 89.50 93 ALA A C 1
ATOM 705 O O . ALA A 1 93 ? 16.700 -5.889 -15.659 1.00 89.50 93 ALA A O 1
ATOM 706 N N . MET A 1 94 ? 15.110 -4.318 -15.412 1.00 89.19 94 MET A N 1
ATOM 707 C CA . MET A 1 94 ? 14.640 -4.361 -16.801 1.00 89.19 94 MET A CA 1
ATOM 708 C C . MET A 1 94 ? 15.743 -3.967 -17.790 1.00 89.19 94 MET A C 1
ATOM 710 O O . MET A 1 94 ? 15.956 -4.669 -18.778 1.00 89.19 94 MET A O 1
ATOM 714 N N . HIS A 1 95 ? 16.522 -2.924 -17.489 1.00 90.88 95 HIS A N 1
ATOM 715 C CA . HIS A 1 95 ? 17.663 -2.518 -18.321 1.00 90.88 95 HIS A CA 1
ATOM 716 C C . HIS A 1 95 ? 18.791 -3.564 -18.377 1.00 90.88 95 HIS A C 1
ATOM 718 O O . HIS A 1 95 ? 19.623 -3.526 -19.282 1.00 90.88 95 HIS A O 1
ATOM 724 N N . ARG A 1 96 ? 18.830 -4.515 -17.436 1.00 91.69 96 ARG A N 1
ATOM 725 C CA . ARG A 1 96 ? 19.804 -5.620 -17.392 1.00 91.69 96 ARG A CA 1
ATOM 726 C C . ARG A 1 96 ? 19.256 -6.946 -17.930 1.00 91.69 96 ARG A C 1
ATOM 728 O O . ARG A 1 96 ? 19.897 -7.977 -17.749 1.00 91.69 96 ARG A O 1
ATOM 735 N N . GLY A 1 97 ? 18.090 -6.933 -18.580 1.00 90.31 97 GLY A N 1
ATOM 736 C CA . GLY A 1 97 ? 17.455 -8.138 -19.123 1.00 90.31 97 GLY A CA 1
ATOM 737 C C . GLY A 1 97 ? 16.708 -8.980 -18.082 1.00 90.31 97 GLY A C 1
ATOM 738 O O . GLY A 1 97 ? 16.449 -10.158 -18.315 1.00 90.31 97 GLY A O 1
ATOM 739 N N . GLY A 1 98 ? 16.379 -8.400 -16.925 1.00 86.69 98 GLY A N 1
ATOM 740 C CA . GLY A 1 98 ? 15.527 -9.020 -15.913 1.00 86.69 98 GLY A CA 1
ATOM 741 C C . GLY A 1 98 ? 14.054 -9.095 -16.332 1.00 86.69 98 GLY A C 1
ATOM 742 O O . GLY A 1 98 ? 13.606 -8.411 -17.251 1.00 86.69 98 GLY A O 1
ATOM 743 N N . GLY A 1 99 ? 13.289 -9.938 -15.635 1.00 82.00 99 GLY A N 1
ATOM 744 C CA . GLY A 1 99 ? 11.851 -10.097 -15.861 1.00 82.00 99 GLY A CA 1
ATOM 745 C C . GLY A 1 99 ? 11.000 -8.985 -15.228 1.00 82.00 99 GLY A C 1
ATOM 746 O O . GLY A 1 99 ? 11.465 -8.280 -14.328 1.00 82.00 99 GLY A O 1
ATOM 747 N N . PRO A 1 100 ? 9.735 -8.834 -15.662 1.00 80.06 100 PRO A N 1
ATOM 748 C CA . PRO A 1 100 ? 8.811 -7.880 -15.064 1.00 80.06 100 PRO A CA 1
ATOM 749 C C . PRO A 1 100 ? 8.463 -8.278 -13.623 1.00 80.06 100 PRO A C 1
ATOM 751 O O . PRO A 1 100 ? 8.174 -9.439 -13.337 1.00 80.06 100 PRO A O 1
ATOM 754 N N . VAL A 1 101 ? 8.457 -7.298 -12.720 1.00 82.06 101 VAL A N 1
ATOM 755 C CA . VAL A 1 101 ? 8.047 -7.462 -11.317 1.00 82.06 101 VAL A CA 1
ATOM 756 C C . VAL A 1 101 ? 6.715 -6.752 -11.112 1.00 82.06 101 VAL A C 1
ATOM 758 O O . VAL A 1 101 ? 6.563 -5.603 -11.526 1.00 82.06 101 VAL A O 1
ATOM 761 N N . ASP A 1 102 ? 5.757 -7.411 -10.455 1.00 84.75 102 ASP A N 1
ATOM 762 C CA . ASP A 1 102 ? 4.490 -6.776 -10.091 1.00 84.75 102 ASP A CA 1
ATOM 763 C C . ASP A 1 102 ? 4.665 -5.891 -8.837 1.00 84.75 102 ASP A C 1
ATOM 765 O O . ASP A 1 102 ? 4.871 -6.424 -7.737 1.00 84.75 102 ASP A O 1
ATOM 769 N N . PRO A 1 103 ? 4.561 -4.550 -8.952 1.00 82.56 103 PRO A N 1
ATOM 770 C CA . PRO A 1 103 ? 4.683 -3.647 -7.807 1.00 82.56 103 PRO A CA 1
ATOM 771 C C . PRO A 1 103 ? 3.622 -3.887 -6.733 1.00 82.56 103 PRO A C 1
ATOM 773 O O . PRO A 1 103 ? 3.873 -3.612 -5.560 1.00 82.56 103 PRO A O 1
ATOM 776 N N . SER A 1 104 ? 2.449 -4.407 -7.106 1.00 86.00 104 SER A N 1
ATOM 777 C CA . SER A 1 104 ? 1.357 -4.672 -6.171 1.00 86.00 104 SER A CA 1
ATOM 778 C C . SER A 1 104 ? 1.742 -5.737 -5.147 1.00 86.00 104 SER A C 1
ATOM 780 O O . SER A 1 104 ? 1.482 -5.563 -3.958 1.00 86.00 104 SER A O 1
ATOM 782 N N . LEU A 1 105 ? 2.426 -6.801 -5.576 1.00 86.62 105 LEU A N 1
ATOM 783 C CA . LEU A 1 105 ? 2.871 -7.867 -4.678 1.00 86.62 105 LEU A CA 1
ATOM 784 C C . LEU A 1 105 ? 3.897 -7.352 -3.660 1.00 86.62 105 LEU A C 1
ATOM 786 O O . LEU A 1 105 ? 3.772 -7.615 -2.464 1.00 86.62 105 LEU A O 1
ATOM 790 N N . VAL A 1 106 ? 4.884 -6.580 -4.123 1.00 88.44 106 VAL A N 1
ATOM 791 C CA . VAL A 1 106 ? 5.927 -6.013 -3.254 1.00 88.44 106 VAL A CA 1
ATOM 792 C C . VAL A 1 106 ? 5.318 -5.037 -2.244 1.00 88.44 106 VAL A C 1
ATOM 794 O O . VAL A 1 106 ? 5.639 -5.096 -1.057 1.00 88.44 106 VAL A O 1
ATOM 797 N N . ALA A 1 107 ? 4.387 -4.190 -2.691 1.00 86.75 107 ALA A N 1
ATOM 798 C CA . ALA A 1 107 ? 3.663 -3.267 -1.824 1.00 86.75 107 ALA A CA 1
ATOM 799 C C . ALA A 1 107 ? 2.859 -3.998 -0.738 1.00 86.75 107 ALA A C 1
ATOM 801 O O . ALA A 1 107 ? 2.884 -3.581 0.417 1.00 86.75 107 ALA A O 1
ATOM 802 N N . ILE A 1 108 ? 2.181 -5.102 -1.079 1.00 88.19 108 ILE A N 1
ATOM 803 C CA . ILE A 1 108 ? 1.409 -5.911 -0.120 1.00 88.19 108 ILE A CA 1
ATOM 804 C C . ILE A 1 108 ? 2.331 -6.519 0.942 1.00 88.19 108 ILE A C 1
ATOM 806 O O . ILE A 1 108 ? 2.039 -6.426 2.134 1.00 88.19 108 ILE A O 1
ATOM 810 N N . ILE A 1 109 ? 3.462 -7.103 0.532 1.00 89.75 109 ILE A N 1
ATOM 811 C CA . ILE A 1 109 ? 4.445 -7.670 1.467 1.00 89.75 109 ILE A CA 1
ATOM 812 C C . ILE A 1 109 ? 4.955 -6.582 2.418 1.00 89.75 109 ILE A C 1
ATOM 814 O O . ILE A 1 109 ? 4.950 -6.773 3.635 1.00 89.75 109 ILE A O 1
ATOM 818 N N . MET A 1 110 ? 5.332 -5.420 1.881 1.00 88.25 110 MET A N 1
ATOM 819 C CA . MET A 1 110 ? 5.817 -4.299 2.685 1.00 88.25 110 MET A CA 1
ATOM 820 C C . MET A 1 110 ? 4.747 -3.776 3.651 1.00 88.25 110 MET A C 1
ATOM 822 O O . MET A 1 110 ? 5.036 -3.522 4.820 1.00 88.25 110 MET A O 1
ATOM 826 N N . ALA A 1 111 ? 3.497 -3.667 3.196 1.00 86.81 111 ALA A N 1
ATOM 827 C CA . ALA A 1 111 ? 2.369 -3.260 4.023 1.00 86.81 111 ALA A CA 1
ATOM 828 C C . ALA A 1 111 ? 2.150 -4.213 5.206 1.00 86.81 111 ALA A C 1
ATOM 830 O O . ALA A 1 111 ? 1.911 -3.749 6.319 1.00 86.81 111 ALA A O 1
ATOM 831 N N . TYR A 1 112 ? 2.288 -5.528 5.007 1.00 87.00 11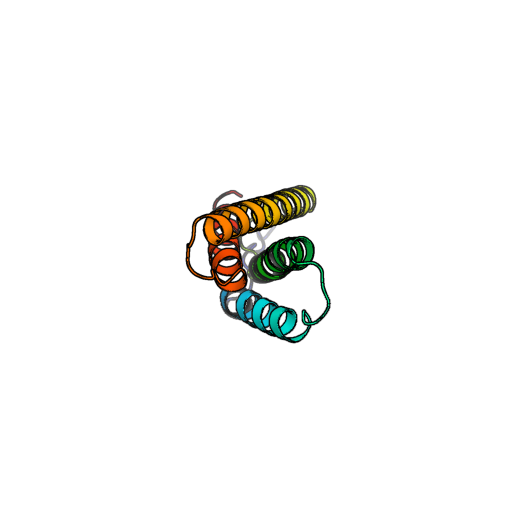2 TYR A N 1
ATOM 832 C CA . TYR A 1 112 ? 2.195 -6.496 6.102 1.00 87.00 112 TYR A CA 1
ATOM 833 C C . TYR A 1 112 ? 3.359 -6.401 7.082 1.00 87.00 112 TYR A C 1
ATOM 835 O O . TYR A 1 112 ? 3.128 -6.440 8.290 1.00 87.00 112 TYR A O 1
ATOM 843 N N . ILE A 1 113 ? 4.590 -6.244 6.585 1.00 87.44 113 ILE A N 1
ATOM 844 C CA . ILE A 1 113 ? 5.770 -6.054 7.439 1.00 87.44 113 ILE A CA 1
ATOM 845 C C . ILE A 1 113 ? 5.571 -4.823 8.325 1.00 87.44 113 ILE A C 1
ATOM 847 O O . ILE A 1 113 ? 5.713 -4.913 9.545 1.00 87.44 113 ILE A O 1
ATOM 851 N N . LEU A 1 114 ? 5.160 -3.698 7.732 1.00 84.81 114 LEU A N 1
ATOM 852 C CA . LEU A 1 114 ? 4.888 -2.471 8.476 1.00 84.81 114 LEU A CA 1
ATOM 853 C C . LEU A 1 114 ? 3.715 -2.619 9.432 1.00 84.81 114 LEU A C 1
ATOM 855 O O . LEU A 1 114 ? 3.779 -2.120 10.551 1.00 84.81 114 LEU A O 1
ATOM 859 N N . ALA A 1 115 ? 2.663 -3.332 9.039 1.00 83.06 115 ALA A N 1
ATOM 860 C CA . ALA A 1 115 ? 1.528 -3.542 9.916 1.00 83.06 115 ALA A CA 1
ATOM 861 C C . ALA A 1 115 ? 1.904 -4.372 11.158 1.00 83.06 115 ALA A C 1
ATOM 863 O O . ALA A 1 115 ? 1.500 -4.044 12.274 1.00 83.06 115 ALA A O 1
ATOM 864 N N . ILE A 1 116 ? 2.709 -5.425 10.987 1.00 84.38 116 ILE A N 1
ATOM 865 C CA . ILE A 1 116 ? 3.207 -6.245 12.098 1.00 84.38 116 ILE A CA 1
ATOM 866 C C . ILE A 1 116 ? 4.133 -5.417 12.990 1.00 84.38 116 ILE A C 1
ATOM 868 O O . ILE A 1 116 ? 3.948 -5.402 14.207 1.00 84.38 116 ILE A O 1
ATOM 872 N N . TRP A 1 117 ? 5.076 -4.684 12.395 1.00 82.50 117 TRP A N 1
ATOM 873 C CA . TRP A 1 117 ? 5.993 -3.805 13.121 1.00 82.50 117 TRP A CA 1
ATOM 874 C C . TRP A 1 117 ? 5.242 -2.742 13.936 1.00 82.50 117 TRP A C 1
ATOM 876 O O . TRP A 1 117 ? 5.524 -2.517 15.116 1.00 82.50 117 TRP A O 1
ATOM 886 N N . SER A 1 118 ? 4.221 -2.127 13.337 1.00 77.50 118 SER A N 1
ATOM 887 C CA . SER A 1 118 ? 3.376 -1.134 14.000 1.00 77.50 118 SER A CA 1
ATOM 888 C C . SER A 1 118 ? 2.469 -1.711 15.081 1.00 77.50 118 SER A C 1
ATOM 890 O O . SER A 1 118 ? 2.215 -1.037 16.077 1.00 77.50 118 SER A O 1
ATOM 892 N N . GLY A 1 119 ? 2.069 -2.977 14.964 1.00 71.62 119 GLY A N 1
ATOM 893 C CA . GLY A 1 119 ? 1.357 -3.695 16.020 1.00 71.62 119 GLY A CA 1
ATOM 894 C C . GLY A 1 119 ? 2.232 -4.134 17.205 1.00 71.62 119 GLY A C 1
ATOM 895 O O . GLY A 1 119 ? 1.688 -4.394 18.281 1.00 71.62 119 GLY A O 1
ATOM 896 N N . GLN A 1 120 ? 3.556 -4.239 17.033 1.00 76.56 120 GLN A N 1
ATOM 897 C CA . GLN A 1 120 ? 4.488 -4.727 18.063 1.00 76.56 120 GLN A CA 1
ATOM 898 C C . GLN A 1 120 ? 5.053 -3.631 18.977 1.00 76.56 120 GLN A C 1
ATOM 900 O O . GLN A 1 120 ? 5.364 -3.918 20.131 1.00 76.56 120 GLN A O 1
ATOM 905 N N . HIS A 1 121 ? 5.166 -2.391 18.497 1.00 62.84 121 HIS A N 1
ATOM 906 C CA . HIS A 1 121 ? 5.681 -1.270 19.290 1.00 62.84 121 HIS A CA 1
ATOM 907 C C . HIS A 1 121 ? 4.526 -0.379 19.790 1.00 62.84 121 HIS A C 1
ATOM 909 O O . HIS A 1 121 ? 3.972 0.357 18.968 1.00 62.84 121 HIS A O 1
ATOM 915 N N . PRO A 1 122 ? 4.133 -0.457 21.079 1.00 54.16 122 PRO A N 1
ATOM 916 C CA . PRO A 1 122 ? 3.103 0.399 21.675 1.00 54.16 122 PRO A CA 1
ATOM 917 C C . PRO A 1 122 ? 3.548 1.855 21.869 1.00 54.16 122 PRO A C 1
ATOM 919 O O . PRO A 1 122 ? 4.770 2.106 21.951 1.00 54.16 122 PRO A O 1
#

Radius of gyration: 16.46 Å; Cα contacts (8 Å, |Δi|>4): 145; chains: 1; bounding box: 36×21×58 Å

Sequence (122 aa):
MRARSTHAPGWIRILGSVMIVMLPVVAASLLHASRASWPTPLVFVLTFLVVGLAAQLGLIVRRWGNINIGRLLFDALLLAVSGLIAWAVVDIAMHRGGGPVDPSLVAIIMAYILAIWSGQHP

pLDDT: mean 84.47, std 10.52, range [42.09, 94.19]

Solvent-accessible surface area (backbone atoms only — not comparable to full-atom values): 6403 Å² total; per-residue (Å²): 134,84,82,72,75,89,65,62,57,72,67,43,37,50,51,10,52,50,30,37,60,48,38,18,53,52,44,36,53,54,50,64,73,70,46,90,84,57,59,69,59,57,52,29,21,50,42,16,33,51,12,26,51,31,15,47,50,11,29,61,59,27,61,45,38,68,85,46,72,69,56,54,50,50,52,45,52,51,27,35,52,49,13,46,50,51,38,53,52,50,53,56,35,46,77,71,74,46,77,92,76,66,62,56,60,57,21,46,54,50,18,50,53,51,42,52,53,48,46,70,54,109

Organism: NCBI:txid2729629

Foldseek 3Di:
DDDDPPFDDPVLLVQLVCQLQVQLVVQLVVLVVVCPPPDQLVSLLCNLLRSLVSNVVSCVSNVFADDDPVNNVVSSVVSNVVSNVVSVVQVVCVVVVHDHDDSSVVSNVSSVVVSVVRNVHD